Protein AF-A0A959FKY2-F1 (afdb_monomer)

Solvent-accessible surface area (backbone atoms only — not comparable to full-atom values): 5034 Å² total; per-residue (Å²): 113,66,61,68,60,54,51,48,52,50,48,66,65,48,76,78,45,83,22,78,66,47,47,66,57,58,51,50,56,57,50,57,77,39,29,92,53,34,41,58,81,73,49,78,44,82,74,47,79,45,77,77,49,102,54,33,34,38,37,30,37,35,38,33,28,76,68,33,34,44,35,38,34,32,38,37,24,72,87,71,46,36,24,40,75,79,48,71,51,77,92

Sequence (91 aa):
MNTRKIKLALTAGLINRNTNGNALLSVKELMNQFGDDVGTFLGLTPQSRATLDSQTIRETYALQYERCTLNVNLVSHPAANRQTIQGFYIS

pLDDT: mean 82.11, std 9.01, range [51.78, 92.31]

Nearest PDB structures (foldseek):
  5o7r-assembly1_B  TM=6.015E-01  e=3.010E-01  Dioscoreophyllum cumminsii
  3fka-assembly1_D  TM=5.471E-01  e=2.842E-01  Ruegeria pomeroyi DSS-3
  1iv9-assembly1_A  TM=5.797E-01  e=3.187E-01  Dioscoreophyllum cumminsii
  3h6j-assembly1_A  TM=6.192E-01  e=4.678E+00  Pseudomonas aeruginosa

Structure (mmCIF, N/CA/C/O backbone):
data_AF-A0A959FKY2-F1
#
_entry.id   AF-A0A959FKY2-F1
#
loop_
_atom_site.group_PDB
_atom_site.id
_atom_site.type_symbol
_atom_site.label_atom_id
_atom_site.label_alt_id
_atom_site.label_comp_id
_atom_site.label_asym_id
_atom_site.label_entity_id
_atom_site.label_seq_id
_atom_site.pdbx_PDB_ins_code
_atom_site.Cartn_x
_atom_site.Cartn_y
_atom_site.Cartn_z
_atom_site.occupancy
_atom_site.B_iso_or_equiv
_atom_site.auth_seq_id
_atom_site.auth_comp_id
_atom_site.auth_asym_id
_atom_site.auth_atom_id
_atom_site.pdbx_PDB_model_num
ATOM 1 N N . MET A 1 1 ? -5.360 -1.335 18.184 1.00 62.44 1 MET A N 1
ATOM 2 C CA . MET A 1 1 ? -4.753 -1.661 16.881 1.00 62.44 1 MET A CA 1
ATOM 3 C C . MET A 1 1 ? -3.980 -2.970 16.967 1.00 62.44 1 MET A C 1
ATOM 5 O O . MET A 1 1 ? -2.896 -3.013 17.547 1.00 62.44 1 MET A O 1
ATOM 9 N N . ASN A 1 2 ? -4.529 -4.051 16.417 1.00 76.75 2 ASN A N 1
ATOM 10 C CA . ASN A 1 2 ? -3.872 -5.360 16.393 1.00 76.75 2 ASN A CA 1
ATOM 11 C C . ASN A 1 2 ? -2.919 -5.481 15.187 1.00 76.75 2 ASN A C 1
ATOM 13 O O . ASN A 1 2 ? -3.156 -6.217 14.228 1.00 76.75 2 ASN A O 1
ATOM 17 N N . THR A 1 3 ? -1.813 -4.732 15.231 1.00 76.38 3 THR A N 1
ATOM 18 C CA . THR A 1 3 ? -0.845 -4.610 14.123 1.00 76.38 3 THR A CA 1
ATOM 19 C C . THR A 1 3 ? -0.268 -5.939 13.650 1.00 76.38 3 THR A C 1
ATOM 21 O O . THR A 1 3 ? 0.047 -6.072 12.470 1.00 76.38 3 THR A O 1
ATOM 24 N N . ARG A 1 4 ? -0.153 -6.948 14.525 1.00 79.62 4 ARG A N 1
ATOM 25 C CA . ARG A 1 4 ? 0.281 -8.298 14.130 1.00 79.62 4 ARG A CA 1
ATOM 26 C C . ARG A 1 4 ? -0.715 -8.981 13.195 1.00 79.62 4 ARG A C 1
ATOM 28 O O . ARG A 1 4 ? -0.280 -9.559 12.205 1.00 79.62 4 ARG A O 1
ATOM 35 N N . LYS A 1 5 ? -2.022 -8.893 13.472 1.00 80.38 5 LYS A N 1
ATOM 36 C CA . LYS A 1 5 ? -3.062 -9.481 12.608 1.00 80.38 5 LYS A CA 1
ATOM 37 C C . LYS A 1 5 ? -3.093 -8.804 11.240 1.00 80.38 5 LYS A C 1
ATOM 39 O O . LYS A 1 5 ? -3.092 -9.497 10.230 1.00 80.38 5 LYS A O 1
ATOM 44 N N . ILE A 1 6 ? -3.022 -7.473 11.222 1.00 79.50 6 ILE A N 1
ATOM 45 C CA . ILE A 1 6 ? -3.001 -6.683 9.983 1.00 79.50 6 ILE A CA 1
ATOM 46 C C . ILE A 1 6 ? -1.764 -7.035 9.152 1.00 79.50 6 ILE A C 1
ATOM 48 O O . ILE A 1 6 ? -1.881 -7.357 7.974 1.00 79.50 6 ILE A O 1
ATOM 52 N N . LYS A 1 7 ? -0.574 -7.053 9.773 1.00 78.81 7 LYS A N 1
ATOM 53 C CA . LYS A 1 7 ? 0.661 -7.452 9.087 1.00 78.81 7 LYS A CA 1
ATOM 54 C C . LYS A 1 7 ? 0.572 -8.872 8.541 1.00 78.81 7 LYS A C 1
ATOM 56 O O . LYS A 1 7 ? 0.967 -9.085 7.407 1.00 78.81 7 LYS A O 1
ATOM 61 N N . LEU A 1 8 ? 0.039 -9.825 9.304 1.00 80.94 8 LEU A N 1
ATOM 62 C CA . LEU A 1 8 ? -0.097 -11.207 8.845 1.00 80.94 8 LEU A CA 1
ATOM 63 C C . LEU A 1 8 ? -1.056 -11.321 7.653 1.00 80.94 8 LEU A C 1
ATOM 65 O O . LEU A 1 8 ? -0.728 -12.003 6.690 1.00 80.94 8 LEU A O 1
ATOM 69 N N . ALA A 1 9 ? -2.200 -10.638 7.694 1.00 78.69 9 ALA A N 1
ATOM 70 C CA . ALA A 1 9 ? -3.178 -10.648 6.609 1.00 78.69 9 ALA A CA 1
ATOM 71 C C . ALA A 1 9 ? -2.658 -9.953 5.345 1.00 78.69 9 ALA A C 1
A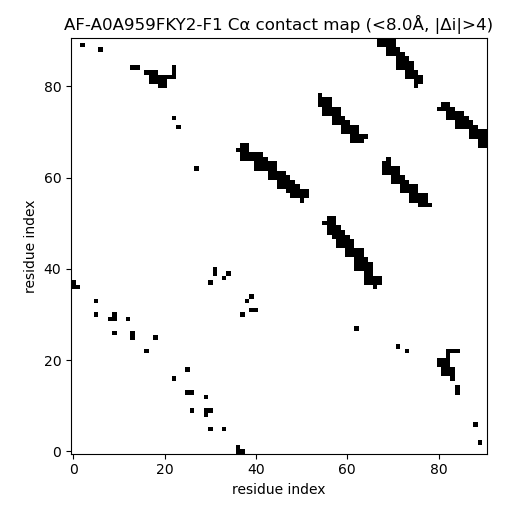TOM 73 O O . ALA A 1 9 ? -2.856 -10.464 4.247 1.00 78.69 9 ALA A O 1
ATOM 74 N N . LEU A 1 10 ? -1.934 -8.840 5.492 1.00 79.00 10 LEU A N 1
ATOM 75 C CA . LEU A 1 10 ? -1.234 -8.190 4.384 1.00 79.00 10 LEU A CA 1
ATOM 76 C C . LEU A 1 10 ? -0.149 -9.110 3.823 1.00 79.00 10 LEU A C 1
ATOM 78 O O . LEU A 1 10 ? -0.105 -9.344 2.624 1.00 79.00 10 LEU A O 1
ATOM 82 N N . THR A 1 11 ? 0.684 -9.707 4.673 1.00 76.25 11 THR A N 1
ATOM 83 C CA . THR A 1 11 ? 1.712 -10.654 4.235 1.00 76.25 11 THR A CA 1
ATOM 84 C C . THR A 1 11 ? 1.076 -11.830 3.494 1.00 76.25 11 THR A C 1
ATOM 86 O O . THR A 1 11 ? 1.461 -12.103 2.367 1.00 76.25 11 THR A O 1
ATOM 89 N N . ALA A 1 12 ? 0.053 -12.479 4.052 1.00 74.69 12 ALA A N 1
ATOM 90 C CA . ALA A 1 12 ? -0.622 -13.616 3.424 1.00 74.69 12 ALA A CA 1
ATOM 91 C C . ALA A 1 12 ? -1.374 -13.234 2.136 1.00 74.69 12 ALA A C 1
ATOM 93 O O . ALA A 1 12 ? -1.338 -13.974 1.155 1.00 74.69 12 ALA A O 1
ATOM 94 N N . GLY A 1 13 ? -2.031 -12.073 2.119 1.00 69.25 13 GLY A N 1
ATOM 95 C CA . GLY A 1 13 ? -2.802 -11.586 0.977 1.00 69.25 13 GLY A CA 1
ATOM 96 C C . GLY A 1 13 ? -1.943 -11.048 -0.170 1.00 69.25 13 GLY A C 1
ATOM 97 O O . GLY A 1 13 ? -2.401 -11.031 -1.313 1.00 69.25 13 GLY A O 1
ATOM 98 N N . LEU A 1 14 ? -0.703 -10.634 0.115 1.00 70.25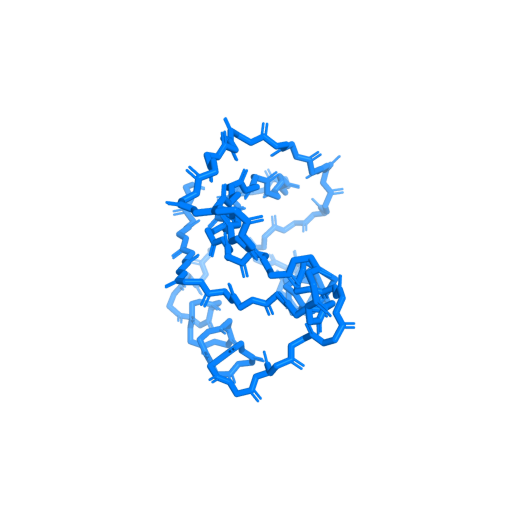 14 LEU A N 1
ATOM 99 C CA . LEU A 1 14 ? 0.188 -9.972 -0.844 1.00 70.25 14 LEU A CA 1
ATOM 100 C C . LEU A 1 14 ? 1.389 -10.835 -1.261 1.00 70.25 14 LEU A C 1
ATOM 102 O O . LEU A 1 14 ? 1.886 -10.642 -2.366 1.00 70.25 14 LEU A O 1
ATOM 106 N N . ILE A 1 15 ? 1.819 -11.819 -0.453 1.00 61.94 15 ILE A N 1
ATOM 107 C CA . ILE A 1 15 ? 2.938 -12.730 -0.784 1.00 61.94 15 ILE A CA 1
ATOM 108 C C . ILE A 1 15 ? 2.688 -13.532 -2.068 1.00 61.94 15 ILE A C 1
ATOM 110 O O . ILE A 1 15 ? 3.646 -13.953 -2.709 1.00 61.94 15 ILE A O 1
ATOM 114 N N . ASN A 1 16 ? 1.429 -13.724 -2.473 1.00 51.78 16 ASN A N 1
ATOM 115 C CA . ASN A 1 16 ? 1.090 -14.588 -3.606 1.00 51.78 16 ASN A CA 1
ATOM 116 C C . ASN A 1 16 ? 0.320 -13.889 -4.737 1.00 51.78 16 ASN A C 1
ATOM 118 O O . ASN A 1 16 ? -0.149 -14.545 -5.667 1.00 51.78 16 ASN A O 1
ATOM 122 N N . ARG A 1 17 ? 0.165 -12.559 -4.684 1.00 56.22 17 ARG A N 1
ATOM 123 C CA . ARG A 1 17 ? -0.486 -11.810 -5.765 1.00 56.22 17 ARG A CA 1
ATOM 124 C C . ARG A 1 17 ? 0.563 -11.150 -6.647 1.00 56.22 17 ARG A C 1
ATOM 126 O O . ARG A 1 17 ? 1.072 -10.077 -6.344 1.00 56.22 17 ARG A O 1
ATOM 133 N N . ASN A 1 18 ? 0.810 -11.761 -7.805 1.00 56.66 18 ASN A N 1
ATOM 134 C CA . ASN A 1 18 ? 1.185 -10.981 -8.979 1.00 56.66 18 ASN A CA 1
ATOM 135 C C . ASN A 1 18 ? 0.003 -10.098 -9.340 1.00 56.66 18 ASN A C 1
ATOM 137 O O . ASN A 1 18 ? -0.923 -10.513 -10.035 1.00 56.66 18 ASN A O 1
ATOM 141 N N . THR A 1 19 ? 0.001 -8.886 -8.810 1.00 60.47 19 THR A N 1
ATOM 142 C CA . THR A 1 19 ? -1.023 -7.917 -9.158 1.00 60.47 19 THR A CA 1
ATOM 143 C C . THR A 1 19 ? -0.740 -7.413 -10.563 1.00 60.47 19 THR A C 1
ATOM 145 O O . THR A 1 19 ? 0.191 -6.638 -10.792 1.00 60.47 19 THR A O 1
ATOM 148 N N . ASN A 1 20 ? -1.545 -7.901 -11.508 1.00 60.34 20 ASN A N 1
ATOM 149 C CA . ASN A 1 20 ? -1.650 -7.376 -12.864 1.00 60.34 20 ASN A CA 1
ATOM 150 C C . ASN A 1 20 ? -2.188 -5.938 -12.773 1.00 60.34 20 ASN A C 1
ATOM 152 O O . ASN A 1 20 ? -3.393 -5.701 -12.815 1.00 60.34 20 ASN A O 1
ATOM 156 N N . GLY A 1 21 ? -1.285 -4.989 -12.543 1.00 59.06 21 GLY A N 1
ATOM 157 C CA . GLY A 1 21 ? -1.527 -3.552 -12.639 1.00 59.06 21 GLY A CA 1
ATOM 158 C C . GLY A 1 21 ? -1.914 -2.799 -11.361 1.00 59.06 21 GLY A C 1
ATOM 159 O O . GLY A 1 21 ? -1.661 -1.604 -11.324 1.00 59.06 21 GLY A O 1
ATOM 160 N N . ASN A 1 22 ? -2.494 -3.423 -10.321 1.00 72.50 22 ASN A N 1
ATOM 161 C CA . ASN A 1 22 ? -2.997 -2.666 -9.154 1.00 72.50 22 ASN A CA 1
ATOM 162 C C . ASN A 1 22 ? -2.757 -3.339 -7.790 1.00 72.50 22 ASN A C 1
ATOM 164 O O . ASN A 1 22 ? -3.688 -3.757 -7.094 1.00 72.50 22 ASN A O 1
ATOM 168 N N . ALA A 1 23 ? -1.491 -3.385 -7.373 1.00 77.94 23 ALA A N 1
ATOM 169 C CA . ALA A 1 23 ? -1.081 -3.859 -6.044 1.00 77.94 23 ALA A CA 1
ATOM 170 C C . ALA A 1 23 ? -1.746 -3.065 -4.907 1.00 77.94 23 ALA A C 1
ATOM 172 O O . ALA A 1 23 ? -2.243 -3.633 -3.934 1.00 77.94 23 ALA A O 1
ATOM 173 N N . LEU A 1 24 ? -1.821 -1.743 -5.069 1.00 80.88 24 LEU A N 1
ATOM 174 C CA . LEU A 1 24 ? -2.371 -0.822 -4.072 1.00 80.88 24 LEU A CA 1
ATOM 175 C C . LEU A 1 24 ? -3.865 -1.040 -3.812 1.00 80.88 24 LEU A C 1
ATOM 177 O O . LEU A 1 24 ? -4.314 -0.874 -2.680 1.00 80.88 24 LEU A O 1
ATOM 181 N N . LEU A 1 25 ? -4.627 -1.451 -4.831 1.00 83.12 25 LEU A N 1
ATOM 182 C CA . LEU A 1 25 ? -6.050 -1.747 -4.671 1.00 83.12 25 LEU A CA 1
ATOM 183 C C . LEU A 1 25 ? -6.252 -2.967 -3.767 1.00 83.12 25 LEU A C 1
ATOM 185 O O . LEU A 1 25 ? -7.032 -2.896 -2.823 1.00 83.12 25 LEU A O 1
ATOM 189 N N . SER A 1 26 ? -5.478 -4.037 -3.987 1.00 82.25 26 SER A N 1
ATOM 190 C CA . SER A 1 26 ? -5.524 -5.232 -3.128 1.00 82.25 26 SER A CA 1
ATOM 191 C C . SER A 1 26 ? -5.145 -4.906 -1.680 1.00 82.25 26 SER A C 1
ATOM 193 O O . SER A 1 26 ? -5.769 -5.407 -0.748 1.00 82.25 26 SER A O 1
ATOM 195 N N . VAL A 1 27 ? -4.155 -4.030 -1.475 1.00 84.06 27 VAL A N 1
ATOM 196 C CA . VAL A 1 27 ? -3.786 -3.557 -0.131 1.00 84.06 27 VAL A CA 1
ATOM 197 C C . VAL A 1 27 ? -4.934 -2.789 0.522 1.00 84.06 27 VAL A C 1
ATOM 199 O O . VAL A 1 27 ? -5.239 -3.024 1.690 1.00 84.06 27 VAL A O 1
ATOM 202 N N . LYS A 1 28 ? -5.575 -1.879 -0.217 1.00 85.38 28 LYS A N 1
ATOM 203 C CA . LYS A 1 28 ? -6.697 -1.081 0.287 1.00 85.38 28 LYS A CA 1
ATOM 204 C C . LYS A 1 28 ? -7.891 -1.959 0.666 1.00 85.38 28 LYS A C 1
ATOM 206 O O . LYS A 1 28 ? -8.475 -1.755 1.724 1.00 85.38 28 LYS A O 1
ATOM 211 N N . GLU A 1 29 ? -8.232 -2.950 -0.157 1.00 85.19 29 GLU A N 1
ATOM 212 C CA . GLU A 1 29 ? -9.304 -3.906 0.146 1.00 85.19 29 GLU A CA 1
ATOM 213 C C . GLU A 1 29 ? -9.016 -4.705 1.420 1.00 85.19 29 GLU A C 1
ATOM 215 O O . GLU A 1 29 ? -9.895 -4.831 2.271 1.00 85.19 29 GLU A O 1
ATOM 220 N N . LEU A 1 30 ? -7.780 -5.188 1.589 1.00 83.44 30 LEU A N 1
ATOM 221 C CA . LEU A 1 30 ? -7.365 -5.880 2.812 1.00 83.44 30 LEU A CA 1
ATOM 222 C C . LEU A 1 30 ? -7.447 -4.959 4.031 1.00 83.44 30 LEU A C 1
ATOM 224 O O . LEU A 1 30 ? -7.968 -5.362 5.062 1.00 83.44 30 LEU A O 1
ATOM 228 N N . MET A 1 31 ? -6.981 -3.715 3.919 1.00 83.50 31 MET A N 1
ATOM 229 C CA . MET A 1 31 ? -7.045 -2.744 5.016 1.00 83.50 31 MET A CA 1
ATOM 230 C C . MET A 1 31 ? -8.480 -2.372 5.397 1.00 83.50 31 MET A C 1
ATOM 232 O O . MET A 1 31 ? -8.762 -2.225 6.583 1.00 83.50 31 MET A O 1
ATOM 236 N N . ASN A 1 32 ? -9.398 -2.298 4.430 1.00 85.38 32 ASN A N 1
ATOM 237 C CA . ASN A 1 32 ? -10.817 -2.066 4.704 1.00 85.38 32 ASN A CA 1
ATOM 238 C C . ASN A 1 32 ? -11.443 -3.183 5.558 1.00 85.38 32 ASN A C 1
ATOM 240 O O . ASN A 1 32 ? -12.337 -2.897 6.351 1.00 85.38 32 ASN A O 1
ATOM 244 N N . GLN A 1 33 ? -10.960 -4.430 5.467 1.00 85.69 33 GLN A N 1
ATOM 245 C CA . GLN A 1 33 ? -11.405 -5.516 6.360 1.00 85.69 33 GLN A CA 1
ATOM 246 C C . GLN A 1 33 ? -11.005 -5.275 7.822 1.00 85.69 33 GLN A C 1
ATOM 248 O O . GLN A 1 33 ? -11.619 -5.828 8.729 1.00 85.69 33 GLN A O 1
ATOM 253 N N . PHE A 1 34 ? -9.990 -4.441 8.052 1.00 83.25 34 PHE A N 1
ATOM 254 C CA . PHE A 1 34 ? -9.529 -4.029 9.375 1.00 83.25 34 PHE A CA 1
ATOM 255 C C . PHE A 1 34 ? -10.022 -2.628 9.754 1.00 83.25 34 PHE A C 1
ATOM 257 O O . PHE A 1 34 ? -9.415 -1.999 10.619 1.00 83.25 34 PHE A O 1
ATOM 264 N N . GLY A 1 35 ? -11.100 -2.129 9.136 1.00 80.88 35 GLY A N 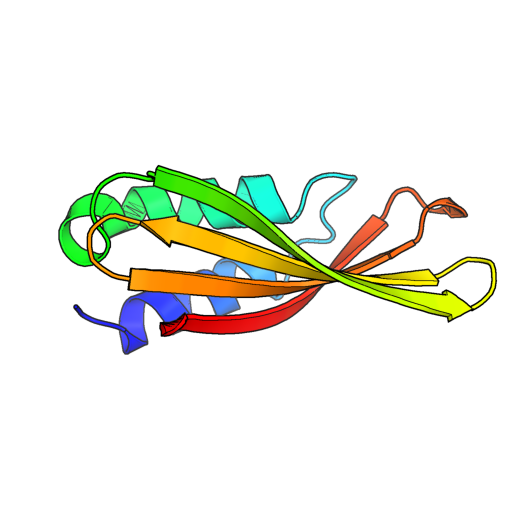1
ATOM 265 C CA . GLY A 1 35 ? -11.630 -0.780 9.368 1.00 80.88 35 GLY A CA 1
ATOM 266 C C . GLY A 1 35 ? -11.853 -0.440 10.847 1.00 80.88 35 GLY A C 1
ATOM 267 O O . GLY A 1 35 ? -11.526 0.664 11.270 1.00 80.88 35 GLY A O 1
ATOM 268 N N . ASP A 1 36 ? -12.285 -1.399 11.672 1.00 83.81 36 ASP A N 1
ATOM 269 C CA . ASP A 1 36 ? -12.408 -1.212 13.126 1.00 83.81 36 ASP A CA 1
ATOM 270 C C . ASP A 1 36 ? -11.072 -0.906 13.829 1.00 83.81 36 ASP A C 1
ATOM 272 O O . ASP A 1 36 ? -11.041 -0.203 14.840 1.00 83.81 36 ASP A O 1
ATOM 276 N N . ASP A 1 37 ? -9.951 -1.408 13.308 1.00 81.31 37 ASP A N 1
ATOM 277 C CA . ASP A 1 37 ? -8.610 -1.191 13.855 1.00 81.31 37 ASP A CA 1
ATOM 278 C C . ASP A 1 37 ? -7.918 0.039 13.247 1.00 81.31 37 ASP A C 1
ATOM 280 O O . ASP A 1 37 ? -7.279 0.791 13.989 1.00 81.31 37 ASP A O 1
ATOM 284 N N . VAL A 1 38 ? -8.024 0.239 11.927 1.00 84.00 38 VAL A N 1
ATOM 285 C CA . VAL A 1 38 ? -7.276 1.276 11.182 1.00 84.00 38 VAL A CA 1
ATOM 286 C C . VAL A 1 38 ? -8.077 2.559 10.947 1.00 84.00 38 VAL A C 1
ATOM 288 O O . VAL A 1 38 ? -7.490 3.623 10.749 1.00 84.00 38 VAL A O 1
ATOM 291 N N . GLY A 1 39 ? -9.403 2.482 11.045 1.00 86.88 39 GLY A N 1
ATOM 292 C CA . GLY A 1 39 ? -10.329 3.567 10.737 1.00 86.88 39 GLY A CA 1
ATOM 293 C C . GLY A 1 39 ? -10.570 3.751 9.238 1.00 86.88 39 GLY A C 1
ATOM 294 O O . GLY A 1 39 ? -10.224 2.909 8.406 1.00 86.88 39 GLY A O 1
ATOM 295 N N . THR A 1 40 ? -11.184 4.876 8.892 1.00 89.00 40 THR A N 1
ATOM 296 C CA . THR A 1 40 ? -11.548 5.217 7.514 1.00 89.00 40 THR A CA 1
ATOM 297 C C . THR A 1 40 ? -10.314 5.604 6.701 1.00 89.00 40 THR A C 1
ATOM 299 O O . THR A 1 40 ? -9.38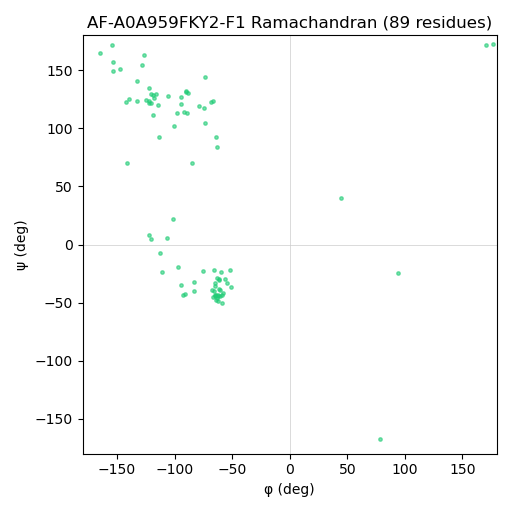8 6.238 7.207 1.00 89.00 40 THR A O 1
ATOM 302 N N . PHE A 1 41 ? -10.293 5.233 5.420 1.00 90.25 41 PHE A N 1
ATOM 303 C CA . PHE A 1 41 ? -9.254 5.657 4.482 1.00 90.25 41 PHE A CA 1
ATOM 304 C C . PHE A 1 41 ? -9.356 7.162 4.200 1.00 90.25 41 PHE A C 1
ATOM 306 O O . PHE A 1 41 ? -10.379 7.633 3.706 1.00 90.25 41 PHE A O 1
ATOM 313 N N . LEU A 1 42 ? -8.276 7.892 4.468 1.00 91.12 42 LEU A N 1
ATOM 314 C CA . LEU A 1 42 ? -8.178 9.341 4.285 1.00 91.12 42 LEU A CA 1
ATOM 315 C C . LEU A 1 42 ? -7.581 9.717 2.926 1.00 91.12 42 LEU A C 1
ATOM 317 O O . LEU A 1 42 ? -7.977 10.716 2.331 1.00 91.12 42 LEU A O 1
ATOM 321 N N . GLY A 1 43 ? -6.635 8.926 2.416 1.00 90.69 43 GLY A N 1
ATOM 322 C CA . GLY A 1 43 ? -5.963 9.256 1.164 1.00 90.69 43 GLY A CA 1
ATOM 323 C C . GLY A 1 43 ? -4.756 8.384 0.845 1.00 90.69 43 GLY A C 1
ATOM 324 O O . GLY A 1 43 ? -4.303 7.574 1.654 1.00 90.69 43 GLY A O 1
ATOM 325 N N . LEU A 1 44 ? -4.240 8.549 -0.372 1.00 91.50 44 LEU A N 1
ATOM 326 C CA . LEU A 1 44 ? -3.031 7.888 -0.852 1.00 91.50 44 LEU A CA 1
ATOM 327 C C . LEU A 1 44 ? -2.047 8.943 -1.342 1.00 91.50 44 LEU A C 1
ATOM 329 O O . LEU A 1 44 ? -2.365 9.723 -2.237 1.00 91.50 44 LEU A O 1
ATOM 333 N N . THR A 1 45 ? -0.845 8.919 -0.777 1.00 91.31 45 THR A N 1
ATOM 334 C CA . THR A 1 45 ? 0.209 9.889 -1.073 1.00 91.31 45 THR A CA 1
ATOM 335 C C . THR A 1 45 ? 1.449 9.155 -1.581 1.00 91.31 45 THR A C 1
ATOM 337 O O . THR A 1 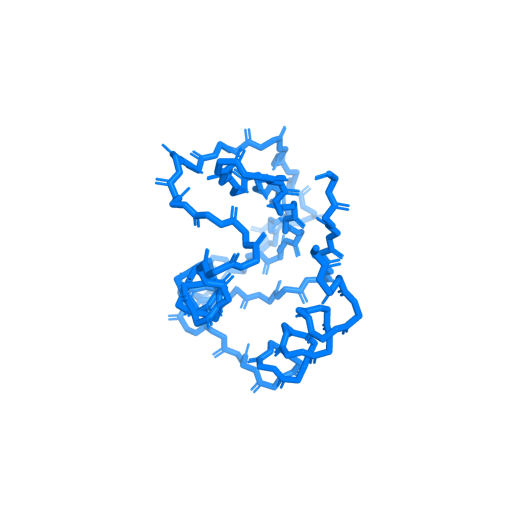45 ? 1.975 8.296 -0.866 1.00 91.31 45 THR A O 1
ATOM 340 N N . PRO A 1 46 ? 1.953 9.456 -2.790 1.00 89.81 46 PRO A N 1
ATOM 341 C CA . PRO A 1 46 ? 3.248 8.948 -3.226 1.00 89.81 46 PRO A CA 1
ATOM 342 C C . PRO A 1 46 ? 4.353 9.569 -2.360 1.00 89.81 46 PRO A C 1
ATOM 344 O O . PRO A 1 46 ? 4.460 10.787 -2.255 1.00 89.81 46 PRO A O 1
ATOM 347 N N . GLN A 1 47 ? 5.155 8.728 -1.713 1.00 90.31 47 GLN A N 1
ATOM 348 C CA . GLN A 1 47 ? 6.272 9.141 -0.854 1.00 90.31 47 GLN A CA 1
ATOM 349 C C . GLN A 1 47 ? 7.581 9.212 -1.638 1.00 90.31 47 GLN A C 1
ATOM 351 O O . GLN A 1 47 ? 8.369 10.135 -1.461 1.00 90.31 47 GLN A O 1
ATOM 356 N N . SER A 1 48 ? 7.831 8.216 -2.486 1.00 88.94 48 SER A N 1
ATOM 357 C CA . SER A 1 48 ? 9.074 8.116 -3.243 1.00 88.94 48 SER A CA 1
ATOM 358 C C . SER A 1 48 ? 8.857 7.347 -4.534 1.00 88.94 48 SER A C 1
ATOM 360 O O . SER A 1 48 ? 8.017 6.449 -4.607 1.00 88.94 48 SER A O 1
ATOM 362 N N . ARG A 1 49 ? 9.636 7.699 -5.552 1.00 89.38 49 ARG A N 1
ATOM 363 C CA . ARG A 1 49 ? 9.707 6.996 -6.827 1.00 89.38 49 ARG A CA 1
ATOM 364 C C . ARG A 1 49 ? 11.152 7.015 -7.300 1.00 89.38 49 ARG A C 1
ATOM 366 O O . ARG A 1 49 ? 11.733 8.081 -7.474 1.00 89.38 49 ARG A O 1
ATOM 373 N N . ALA A 1 50 ? 11.714 5.837 -7.515 1.00 87.25 50 ALA A N 1
ATOM 374 C CA . ALA A 1 50 ? 13.079 5.647 -7.971 1.00 87.25 50 ALA A CA 1
ATOM 375 C C . ALA A 1 50 ? 13.093 4.642 -9.121 1.00 87.25 50 ALA A C 1
ATOM 377 O O . ALA A 1 50 ? 12.633 3.510 -8.981 1.00 87.25 50 ALA A O 1
ATOM 378 N N . THR A 1 51 ? 13.639 5.039 -10.263 1.00 86.50 51 THR A N 1
ATOM 379 C CA . THR A 1 51 ? 13.875 4.116 -11.375 1.00 86.50 51 THR A CA 1
ATOM 380 C C . THR A 1 51 ? 15.078 3.24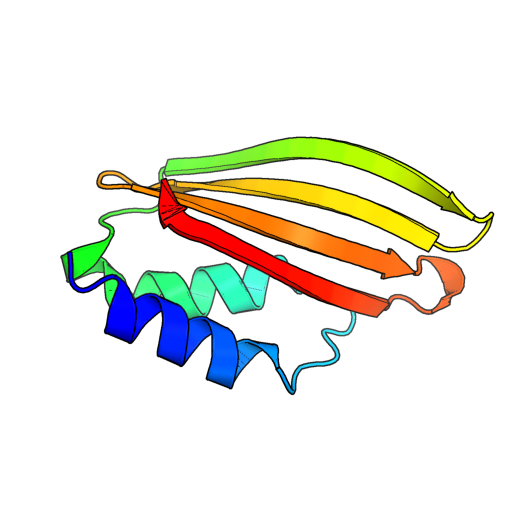2 -11.024 1.00 86.50 51 THR A C 1
ATOM 382 O O . THR A 1 51 ? 16.168 3.762 -10.801 1.00 86.50 51 THR A O 1
ATOM 385 N N . LEU A 1 52 ? 14.868 1.929 -10.912 1.00 82.69 52 LEU A N 1
ATOM 386 C CA . LEU A 1 52 ? 15.930 0.954 -10.630 1.00 82.69 52 LEU A CA 1
ATOM 387 C C . LEU A 1 52 ? 16.674 0.564 -11.908 1.00 82.69 52 LEU A C 1
ATOM 389 O O . LEU A 1 52 ? 17.887 0.403 -11.888 1.00 82.69 52 LEU A O 1
ATOM 393 N N . ASP A 1 53 ? 15.925 0.399 -12.995 1.00 82.25 53 ASP A N 1
ATOM 394 C CA . ASP A 1 53 ? 16.430 0.087 -14.329 1.00 82.25 53 ASP A CA 1
ATOM 395 C C . ASP A 1 53 ? 15.419 0.589 -15.375 1.00 82.25 53 ASP A C 1
ATOM 397 O O . ASP A 1 53 ? 14.294 0.967 -15.037 1.00 82.25 53 ASP A O 1
ATOM 401 N N . SER A 1 54 ? 15.789 0.551 -16.651 1.00 77.44 54 SER A N 1
ATOM 402 C CA . SER A 1 54 ? 14.992 0.975 -17.809 1.00 77.44 54 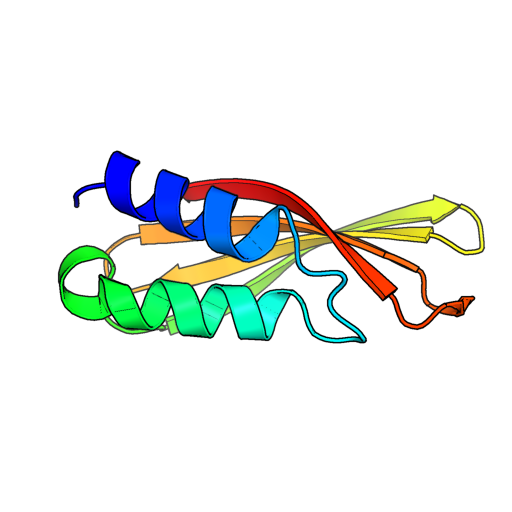SER A CA 1
ATOM 403 C C . SER A 1 54 ? 13.584 0.360 -17.861 1.00 77.44 54 SER A C 1
ATOM 405 O O . SER A 1 54 ? 12.691 0.909 -18.502 1.00 77.44 54 SER A O 1
ATOM 407 N N . GLN A 1 55 ? 13.364 -0.771 -17.181 1.00 81.88 55 GLN A N 1
ATOM 408 C CA . GLN A 1 55 ? 12.088 -1.493 -17.147 1.00 81.88 55 GLN A CA 1
ATOM 409 C C . GLN A 1 55 ? 11.496 -1.649 -15.741 1.00 81.88 55 GLN A C 1
ATOM 411 O O . GLN A 1 55 ? 10.459 -2.300 -15.597 1.00 81.88 55 GLN A O 1
ATOM 416 N N . THR A 1 56 ? 12.114 -1.055 -14.714 1.00 84.56 56 THR A N 1
ATOM 417 C CA . THR A 1 56 ? 11.756 -1.310 -13.314 1.00 84.56 56 THR A CA 1
ATOM 418 C C . THR A 1 56 ? 11.771 -0.027 -12.496 1.00 84.56 56 THR A C 1
ATOM 420 O O . THR A 1 56 ? 12.779 0.673 -12.403 1.00 84.56 56 THR A O 1
ATOM 423 N N . ILE A 1 57 ? 10.653 0.260 -11.838 1.00 89.12 57 ILE A N 1
ATOM 424 C CA . ILE A 1 57 ? 10.448 1.454 -11.023 1.00 89.12 57 ILE A CA 1
ATOM 425 C C . ILE A 1 57 ? 10.087 1.006 -9.613 1.00 89.12 57 ILE A C 1
ATOM 427 O O . ILE A 1 57 ? 9.130 0.265 -9.413 1.00 89.12 57 ILE A O 1
ATOM 431 N N . ARG A 1 58 ? 10.850 1.449 -8.620 1.00 89.62 58 ARG A N 1
ATOM 432 C CA . ARG A 1 58 ? 10.495 1.318 -7.209 1.00 89.62 58 ARG A CA 1
ATOM 433 C C . ARG A 1 58 ? 9.667 2.518 -6.789 1.00 89.62 58 ARG A C 1
ATOM 435 O O . ARG A 1 58 ? 10.059 3.656 -7.025 1.00 89.62 58 ARG A O 1
ATOM 442 N N . GLU A 1 59 ? 8.549 2.262 -6.141 1.00 89.81 59 GLU A N 1
ATOM 443 C CA . GLU A 1 59 ? 7.616 3.281 -5.686 1.00 89.81 59 GLU A CA 1
ATOM 444 C C . GLU A 1 59 ? 7.232 2.995 -4.237 1.00 89.81 59 GLU A C 1
ATOM 446 O O . GLU A 1 59 ? 7.036 1.846 -3.837 1.00 89.81 59 GLU A O 1
ATOM 451 N N . THR A 1 60 ? 7.122 4.050 -3.445 1.00 90.44 60 THR A N 1
ATOM 452 C CA . THR A 1 60 ? 6.631 3.986 -2.073 1.00 90.44 60 THR A CA 1
ATOM 453 C C . THR A 1 60 ? 5.378 4.831 -1.980 1.00 90.44 60 THR A C 1
ATOM 455 O O . THR A 1 60 ? 5.389 6.007 -2.350 1.00 90.44 60 THR A O 1
ATOM 458 N N . TYR A 1 61 ? 4.310 4.248 -1.450 1.00 91.12 61 TYR A N 1
ATOM 459 C CA . TYR A 1 61 ? 3.031 4.916 -1.246 1.00 91.12 61 TYR A CA 1
ATOM 460 C C . TYR A 1 61 ? 2.629 4.859 0.220 1.00 91.12 61 TYR A C 1
ATOM 462 O O . TYR A 1 61 ? 2.688 3.800 0.841 1.00 91.12 61 TYR A O 1
ATOM 470 N N . ALA A 1 62 ? 2.174 5.987 0.751 1.00 92.31 62 ALA A N 1
ATOM 471 C CA . ALA A 1 62 ? 1.559 6.088 2.063 1.00 92.31 62 ALA A CA 1
ATOM 472 C C . ALA A 1 62 ? 0.035 6.086 1.910 1.00 92.31 62 ALA A C 1
ATOM 474 O O . ALA A 1 62 ? -0.543 7.026 1.364 1.00 92.31 62 ALA A O 1
ATOM 475 N N . LEU A 1 63 ? -0.615 5.031 2.393 1.00 92.06 63 LEU A N 1
ATOM 476 C CA . LEU A 1 63 ? -2.058 4.965 2.568 1.00 92.06 63 LEU A CA 1
ATOM 477 C C . LEU A 1 63 ? -2.385 5.486 3.967 1.00 92.06 63 LEU A C 1
ATOM 479 O O . LEU A 1 63 ? -2.022 4.869 4.970 1.00 92.06 63 LEU A O 1
ATOM 483 N N . GLN A 1 64 ? -3.053 6.629 4.023 1.00 92.06 64 GLN A N 1
ATOM 484 C CA . GLN A 1 64 ? -3.430 7.291 5.263 1.00 92.06 64 GLN A CA 1
ATOM 485 C C . GLN A 1 64 ? -4.809 6.806 5.701 1.00 92.06 64 GLN A C 1
ATOM 487 O O . GLN A 1 64 ? -5.751 6.795 4.906 1.00 92.06 64 GLN A O 1
ATOM 492 N N . TYR A 1 65 ? -4.918 6.427 6.969 1.00 91.50 65 TYR A N 1
ATOM 493 C CA . TYR A 1 65 ? -6.168 6.087 7.638 1.00 91.50 65 TYR A CA 1
ATOM 494 C C . TYR A 1 65 ? -6.289 6.913 8.920 1.00 91.50 65 TYR A C 1
ATOM 496 O O . TYR A 1 65 ? -5.293 7.442 9.415 1.00 91.50 65 TYR A O 1
ATOM 504 N N . GLU A 1 66 ? -7.492 7.005 9.482 1.00 91.19 66 GLU A N 1
ATOM 505 C CA . GLU A 1 66 ? -7.747 7.796 10.698 1.00 91.19 66 GLU A CA 1
ATOM 506 C C . GLU A 1 66 ? -6.841 7.426 11.878 1.00 91.19 66 GLU A C 1
ATOM 508 O O . GLU A 1 66 ? -6.497 8.290 12.682 1.00 91.19 66 GLU A O 1
ATOM 513 N N . ARG A 1 67 ? -6.459 6.148 12.001 1.00 88.38 67 ARG A N 1
ATOM 514 C CA . ARG A 1 67 ? -5.713 5.643 13.165 1.00 88.38 67 ARG A CA 1
ATOM 515 C C . ARG A 1 67 ? -4.283 5.213 12.862 1.00 88.38 67 ARG A C 1
ATOM 517 O O . ARG A 1 67 ? -3.557 4.886 13.798 1.00 88.38 67 ARG A O 1
ATOM 524 N N . CYS A 1 68 ? -3.873 5.176 11.593 1.00 88.94 68 CYS A N 1
ATOM 525 C CA . CYS A 1 68 ? -2.514 4.786 11.211 1.00 88.94 68 CYS A CA 1
ATOM 526 C C . CYS A 1 68 ? -2.170 5.168 9.770 1.00 88.94 68 CYS A C 1
ATOM 528 O O . CYS A 1 68 ? -3.055 5.386 8.940 1.00 88.94 68 CYS A O 1
ATOM 530 N N . THR A 1 69 ? -0.878 5.137 9.442 1.00 90.19 69 THR A N 1
ATOM 531 C CA . THR A 1 69 ? -0.419 5.241 8.049 1.00 90.19 69 THR A CA 1
ATOM 532 C C . THR A 1 69 ? 0.255 3.946 7.614 1.00 90.19 69 THR A C 1
ATOM 534 O O . THR A 1 69 ? 1.269 3.536 8.180 1.00 90.19 69 THR A O 1
ATOM 537 N N . LEU A 1 70 ? -0.283 3.303 6.577 1.00 89.56 70 LEU A N 1
ATOM 538 C CA . LEU A 1 70 ? 0.332 2.136 5.953 1.00 89.56 70 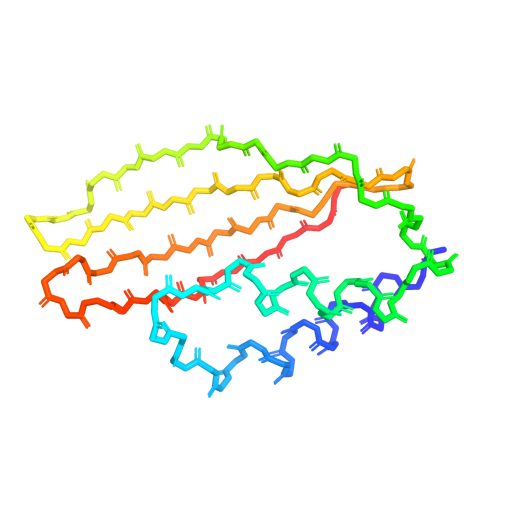LEU A CA 1
ATOM 539 C C . LEU A 1 70 ? 1.222 2.583 4.796 1.00 89.56 70 LEU A C 1
ATOM 541 O O . LEU A 1 70 ? 0.743 3.045 3.765 1.00 89.56 70 LEU A O 1
ATOM 545 N N . ASN A 1 71 ? 2.519 2.372 4.941 1.00 90.81 71 ASN A N 1
ATOM 546 C CA . ASN A 1 71 ? 3.495 2.608 3.893 1.00 90.81 71 ASN A CA 1
ATOM 547 C C . ASN A 1 71 ? 3.751 1.307 3.139 1.00 90.81 71 ASN A C 1
ATOM 549 O O . ASN A 1 71 ? 4.070 0.283 3.745 1.00 90.81 71 ASN A O 1
ATOM 553 N N . VAL A 1 72 ? 3.621 1.349 1.818 1.00 89.19 72 VAL A N 1
ATOM 554 C CA . VAL A 1 72 ? 3.783 0.204 0.923 1.00 89.19 72 VAL A CA 1
ATOM 555 C C . VAL A 1 72 ? 4.900 0.511 -0.054 1.00 89.19 72 VAL A C 1
ATOM 557 O O . VAL A 1 72 ? 4.822 1.473 -0.815 1.00 89.19 72 VAL A O 1
ATOM 560 N N . ASN A 1 73 ? 5.920 -0.337 -0.047 1.00 88.56 73 ASN A N 1
ATOM 561 C CA . ASN A 1 73 ? 6.987 -0.341 -1.032 1.00 88.56 73 ASN A CA 1
ATOM 562 C C . ASN A 1 73 ? 6.632 -1.348 -2.118 1.00 88.56 73 ASN A C 1
ATOM 564 O O . ASN A 1 73 ? 6.469 -2.541 -1.843 1.00 88.56 73 ASN A O 1
ATOM 568 N N . LEU A 1 74 ? 6.538 -0.878 -3.353 1.00 87.31 74 LEU A N 1
ATOM 569 C CA . LEU A 1 74 ? 6.254 -1.705 -4.511 1.00 87.31 74 LEU A CA 1
ATOM 570 C C . LEU A 1 74 ? 7.276 -1.475 -5.616 1.00 87.31 74 LEU A C 1
ATOM 572 O O . LEU A 1 74 ? 7.940 -0.445 -5.699 1.00 87.31 74 LEU A O 1
ATOM 576 N N . VAL A 1 75 ? 7.429 -2.490 -6.447 1.00 87.75 75 VAL A N 1
ATOM 577 C CA . VAL A 1 75 ? 8.264 -2.475 -7.634 1.00 87.75 75 VAL A CA 1
ATOM 578 C C . VAL A 1 75 ? 7.351 -2.713 -8.827 1.00 87.75 75 VAL A C 1
ATOM 580 O O . VAL A 1 75 ? 6.783 -3.794 -8.998 1.00 87.75 75 VAL A O 1
ATOM 583 N N . SER A 1 76 ? 7.205 -1.673 -9.632 1.00 85.06 76 SER A N 1
ATOM 584 C CA . SER A 1 76 ? 6.462 -1.649 -10.880 1.00 85.06 76 SER A CA 1
ATOM 585 C C . SER A 1 76 ? 7.386 -2.021 -12.038 1.00 85.06 76 SER A C 1
ATOM 587 O O . SER A 1 76 ? 8.473 -1.467 -12.177 1.00 85.06 76 SER A O 1
ATOM 589 N N . HIS A 1 77 ? 6.934 -2.928 -12.896 1.00 84.50 77 HIS A N 1
ATOM 590 C CA . HIS A 1 77 ? 7.565 -3.275 -14.167 1.00 84.50 77 HIS A CA 1
ATOM 591 C C . HIS A 1 77 ? 6.624 -2.828 -15.292 1.00 84.50 77 HIS A C 1
ATOM 593 O O . HIS A 1 77 ? 5.715 -3.585 -15.650 1.00 84.50 77 HIS A O 1
ATOM 599 N N . PRO A 1 78 ? 6.782 -1.607 -15.840 1.00 77.88 78 PRO A N 1
ATOM 600 C CA . PRO A 1 78 ? 5.843 -1.050 -16.813 1.00 77.88 78 PRO A CA 1
ATOM 601 C C . PRO A 1 78 ? 5.756 -1.902 -18.082 1.00 77.88 78 PRO A C 1
ATOM 603 O O . PRO A 1 78 ? 4.668 -2.127 -18.597 1.00 77.88 78 PRO A O 1
ATOM 606 N N . ALA A 1 79 ? 6.892 -2.450 -18.531 1.00 80.12 79 ALA A N 1
ATOM 607 C CA . ALA A 1 79 ? 6.975 -3.296 -19.722 1.00 80.12 79 ALA A CA 1
ATOM 608 C C . ALA A 1 79 ? 6.162 -4.600 -19.602 1.00 80.12 79 ALA A C 1
ATOM 610 O O . ALA A 1 79 ? 5.678 -5.118 -20.602 1.00 80.12 79 ALA A O 1
ATOM 611 N N . ALA A 1 80 ? 5.992 -5.114 -18.381 1.00 77.31 80 ALA A N 1
ATOM 612 C CA . ALA A 1 80 ? 5.245 -6.339 -18.096 1.00 77.31 80 ALA A CA 1
ATOM 613 C C . ALA A 1 80 ? 3.881 -6.072 -17.430 1.00 77.31 80 ALA A C 1
ATOM 615 O O . ALA A 1 80 ? 3.224 -7.019 -17.004 1.00 77.31 80 ALA A O 1
ATOM 616 N N . ASN A 1 81 ? 3.481 -4.798 -17.287 1.00 75.06 81 ASN A N 1
ATOM 617 C CA . ASN A 1 81 ? 2.301 -4.350 -16.535 1.00 75.06 81 ASN A CA 1
ATOM 618 C C . ASN A 1 81 ? 2.142 -5.043 -15.163 1.00 75.06 81 ASN A C 1
ATOM 620 O O . ASN A 1 81 ? 1.053 -5.451 -14.749 1.00 75.06 81 ASN A O 1
ATOM 624 N N . ARG A 1 82 ? 3.266 -5.230 -14.466 1.00 79.31 82 ARG A N 1
ATOM 625 C CA . ARG A 1 82 ? 3.337 -6.051 -13.255 1.00 79.31 82 ARG A CA 1
ATOM 626 C C . ARG A 1 82 ? 3.798 -5.217 -12.079 1.00 79.31 82 ARG A C 1
ATOM 628 O O . ARG A 1 82 ? 4.831 -4.558 -12.155 1.00 79.31 82 ARG A O 1
ATOM 635 N N . GLN A 1 83 ? 3.064 -5.295 -10.977 1.00 82.25 83 GLN A N 1
ATOM 636 C CA . GLN A 1 83 ? 3.444 -4.659 -9.721 1.00 82.25 83 GLN A CA 1
ATOM 637 C C . GLN A 1 83 ? 3.637 -5.717 -8.643 1.00 82.25 83 GLN A C 1
ATOM 639 O O . GLN A 1 83 ? 2.734 -6.514 -8.370 1.00 82.25 83 GLN A O 1
ATOM 644 N N . THR A 1 84 ? 4.804 -5.684 -8.012 1.00 81.06 84 THR A N 1
ATOM 645 C CA . THR A 1 84 ? 5.164 -6.584 -6.917 1.00 81.06 84 THR A CA 1
ATOM 646 C C . THR A 1 84 ? 5.364 -5.768 -5.653 1.00 81.06 84 THR A C 1
ATOM 648 O O . THR A 1 84 ? 6.123 -4.802 -5.653 1.00 81.06 84 THR A O 1
ATOM 651 N N . ILE A 1 85 ? 4.722 -6.158 -4.556 1.00 83.69 85 ILE A N 1
ATOM 652 C CA . ILE A 1 85 ? 4.952 -5.517 -3.259 1.00 83.69 85 ILE A CA 1
ATOM 653 C C . ILE A 1 85 ? 6.247 -6.069 -2.675 1.00 83.69 85 ILE A C 1
ATOM 655 O O . ILE A 1 85 ? 6.378 -7.268 -2.452 1.00 83.69 85 ILE A O 1
ATOM 659 N N . GLN A 1 86 ? 7.212 -5.184 -2.444 1.00 83.50 86 GLN A N 1
ATOM 660 C CA . GLN A 1 86 ? 8.501 -5.538 -1.856 1.00 83.50 86 GLN A CA 1
ATOM 661 C C . GLN A 1 86 ? 8.418 -5.595 -0.327 1.00 83.50 86 GLN A C 1
ATOM 663 O O . GLN A 1 86 ? 9.118 -6.375 0.312 1.00 83.50 86 GLN A O 1
ATOM 668 N N . GLY A 1 87 ? 7.563 -4.765 0.266 1.00 84.81 87 GLY A N 1
ATOM 669 C CA . GLY A 1 87 ? 7.345 -4.744 1.703 1.00 84.81 87 GLY A CA 1
ATOM 670 C C . GLY A 1 87 ? 6.388 -3.639 2.111 1.00 84.81 87 GLY A C 1
ATOM 671 O O . GLY A 1 87 ? 5.997 -2.799 1.303 1.00 84.81 87 GLY A O 1
ATOM 672 N N . PHE A 1 88 ? 6.009 -3.636 3.379 1.00 88.62 88 PHE A N 1
ATOM 673 C CA . PHE A 1 88 ? 5.134 -2.617 3.937 1.00 88.62 88 PHE A CA 1
ATOM 674 C C 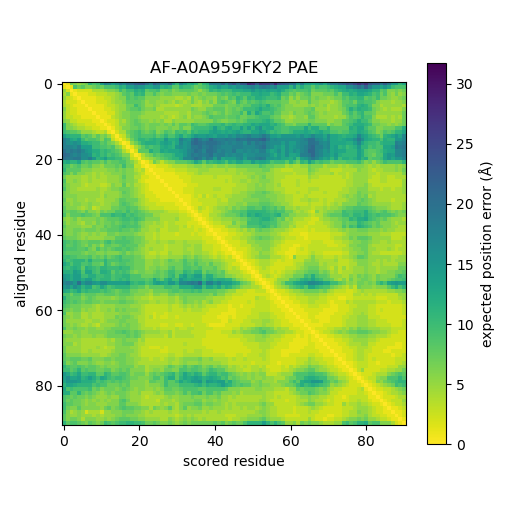. PHE A 1 88 ? 5.383 -2.462 5.437 1.00 88.62 88 PHE A C 1
ATOM 676 O O . PHE A 1 88 ? 5.868 -3.378 6.107 1.00 88.62 88 PHE A O 1
ATOM 683 N N . TYR A 1 89 ? 5.032 -1.302 5.975 1.00 86.81 89 TYR A N 1
ATOM 684 C CA . TYR A 1 89 ? 5.078 -1.032 7.406 1.00 86.81 89 TYR A CA 1
ATOM 685 C C . TYR A 1 89 ? 3.965 -0.067 7.803 1.00 86.81 89 TYR A C 1
ATOM 687 O O . TYR A 1 89 ? 3.519 0.755 7.009 1.00 86.81 89 TYR A O 1
ATOM 695 N N . ILE A 1 90 ? 3.511 -0.191 9.046 1.00 86.81 90 ILE A N 1
ATOM 696 C CA . ILE A 1 90 ? 2.493 0.682 9.629 1.00 86.81 90 ILE A CA 1
ATOM 697 C C . ILE A 1 90 ? 3.216 1.612 10.595 1.00 86.81 90 ILE A C 1
ATOM 699 O O . ILE A 1 90 ? 3.980 1.120 11.432 1.00 86.81 90 ILE A O 1
ATOM 703 N N . SER A 1 91 ? 2.988 2.912 10.429 1.00 81.81 91 SER A N 1
ATOM 704 C CA . SER A 1 91 ? 3.426 3.977 11.331 1.00 81.81 91 SER A CA 1
ATOM 705 C C . SER A 1 91 ? 2.266 4.493 12.166 1.00 81.81 91 SER A C 1
ATOM 707 O O . SER A 1 91 ? 1.107 4.428 11.687 1.00 81.81 91 SER A O 1
#

Mean predicted aligned error: 6.23 Å

Radius of gyration: 12.97 Å; Cα contacts (8 Å, |Δi|>4): 170; chains: 1; bounding box: 29×24×37 Å

Secondary structure (DSSP, 8-state):
--HHHHHHHHHHHHTT--EES-HHHHHHHHHHHTHHHH-SEEEEEEEEEEEEETTEEEEEEEEEESS-EEEEEEEEEGGGTEEEEEEEEE-

Foldseek 3Di:
DPQVVLQVQCCVQAVPDQPLQPSPVSNVVSVVVVCVPFNAWDDKDWPDWDAPDPQKIWTWIWTHHPRWIKIWIWIAGVVRSTIHTPDIDID